Protein AF-A0A9Q4GC09-F1 (afdb_monomer_lite)

Foldseek 3Di:
DDDPPDDDPDDVVVVVVVVVVVVCVVVVVVVVVVVVVVVVVVPDDDDDDDDDDDDDDDDDDDDDDDDDDDDPDPDDDDALAQAALQPRHGPPDPDWDWDDDPNGIHTHPDVVSVVVCVVPVVNSVVQAPPSNYGGND

Radius of gyration: 25.52 Å; chains: 1; bounding box: 55×42×87 Å

Sequence (137 aa):
MLIIIKPGPGNLRSDILNKNKERYNTMKNLLVLTLFIMLSFSLGVNAQQKDKKQVSKSKVTTTVSSKEDKVQDVKEGKPFNKVCPVSGEDLEKDEMVLVAYNGKTYGLCCDKCTAKFKKDPAKYAARLNEDGTKYKK

Secondary structure (DSSP, 8-state):
-----PPP---HHHHHHHHHHHHHHHHHHHHHHHHHHHHHGGG--------------------------------S---S-SB-TTT--B--SS--EEEEETTEEEEESSHHHHHHHHHSHHHHHTTB-TTSSSB--

pLDDT: mean 74.12, std 20.55, range [23.88, 95.56]

Structure (mmCIF, N/CA/C/O backbone):
data_AF-A0A9Q4GC09-F1
#
_entry.id   AF-A0A9Q4GC09-F1
#
loop_
_atom_site.group_PDB
_atom_site.id
_atom_site.type_symbol
_atom_site.label_atom_id
_atom_site.label_alt_id
_atom_site.label_comp_id
_atom_site.label_asym_id
_atom_site.label_entity_id
_atom_site.label_seq_id
_atom_site.pdbx_PDB_ins_code
_atom_site.Cartn_x
_atom_site.Cartn_y
_atom_site.Cartn_z
_atom_site.occupancy
_atom_site.B_iso_or_equiv
_atom_site.auth_seq_id
_atom_site.auth_comp_id
_atom_site.auth_asym_id
_atom_site.auth_atom_id
_atom_site.pdbx_PDB_model_num
ATOM 1 N N . MET A 1 1 ? 25.677 11.098 61.279 1.00 52.47 1 MET A N 1
ATOM 2 C CA . MET A 1 1 ? 25.184 9.792 60.791 1.00 52.47 1 MET A CA 1
ATOM 3 C C . MET A 1 1 ? 23.951 10.063 59.932 1.00 52.47 1 MET A C 1
ATOM 5 O O . MET A 1 1 ? 22.881 10.275 60.481 1.00 52.47 1 MET A O 1
ATOM 9 N N . LEU A 1 2 ? 24.117 10.220 58.612 1.00 52.34 2 LEU A N 1
ATOM 10 C CA . LEU A 1 2 ? 22.994 10.492 57.702 1.00 52.34 2 LEU A CA 1
ATOM 11 C C . LEU A 1 2 ? 22.254 9.183 57.411 1.00 52.34 2 LEU A C 1
ATOM 13 O O . LEU A 1 2 ? 22.825 8.258 56.838 1.00 52.34 2 LEU A O 1
ATOM 17 N N . ILE A 1 3 ? 20.984 9.119 57.802 1.00 60.41 3 ILE A N 1
ATOM 18 C CA . ILE A 1 3 ? 20.085 8.017 57.463 1.00 60.41 3 ILE A CA 1
ATOM 19 C C . ILE A 1 3 ? 19.638 8.231 56.015 1.00 60.41 3 ILE A C 1
ATOM 21 O O . ILE A 1 3 ? 18.795 9.077 55.728 1.00 60.41 3 ILE A O 1
ATOM 25 N N . ILE A 1 4 ? 20.235 7.483 55.087 1.00 63.44 4 ILE A N 1
ATOM 26 C CA . ILE A 1 4 ? 19.767 7.416 53.701 1.00 63.44 4 ILE A CA 1
ATOM 27 C C . ILE A 1 4 ? 18.480 6.584 53.692 1.00 63.44 4 ILE A C 1
ATOM 29 O O . ILE A 1 4 ? 18.522 5.356 53.784 1.00 63.44 4 ILE A O 1
ATOM 33 N N . ILE A 1 5 ? 17.334 7.255 53.581 1.00 66.56 5 ILE A N 1
ATOM 34 C CA . ILE A 1 5 ? 16.039 6.622 53.314 1.00 66.56 5 ILE A CA 1
ATOM 35 C C . ILE A 1 5 ? 16.084 6.107 51.870 1.00 66.56 5 ILE A C 1
ATOM 37 O O . ILE A 1 5 ? 15.956 6.879 50.920 1.00 66.56 5 ILE A O 1
ATOM 41 N N . LYS A 1 6 ? 16.317 4.804 51.682 1.00 58.50 6 LYS A N 1
ATOM 42 C CA . LYS A 1 6 ? 16.138 4.169 50.370 1.00 58.50 6 LYS A CA 1
ATOM 43 C C . LYS A 1 6 ? 14.642 4.183 50.012 1.00 58.50 6 LYS A C 1
ATOM 45 O O . LYS A 1 6 ? 13.843 3.756 50.847 1.00 58.50 6 LYS A O 1
ATOM 50 N N . PRO A 1 7 ? 14.242 4.619 48.802 1.00 61.56 7 PRO A N 1
ATOM 51 C CA . PRO A 1 7 ? 12.861 4.482 48.356 1.00 61.56 7 PRO A CA 1
ATOM 52 C C . PRO A 1 7 ? 12.517 2.992 48.230 1.00 61.56 7 PRO A C 1
ATOM 54 O O . PRO A 1 7 ? 13.253 2.224 47.607 1.00 61.56 7 PRO A O 1
ATOM 57 N N . GLY A 1 8 ? 11.426 2.579 48.880 1.00 63.50 8 GLY A N 1
ATOM 58 C CA . GLY A 1 8 ? 10.933 1.203 48.841 1.00 63.50 8 GLY A CA 1
ATOM 59 C C . GLY A 1 8 ? 10.521 0.776 47.425 1.00 63.50 8 GLY A C 1
ATOM 60 O O . GLY A 1 8 ? 10.235 1.634 46.586 1.00 63.50 8 GLY A O 1
ATOM 61 N N . PRO A 1 9 ? 10.482 -0.536 47.135 1.00 61.84 9 PRO A N 1
ATOM 62 C CA . PRO A 1 9 ? 10.066 -1.039 45.832 1.00 61.84 9 PRO A CA 1
ATOM 63 C C . PRO A 1 9 ? 8.588 -0.698 45.607 1.00 61.84 9 PRO A C 1
ATOM 65 O O . PRO A 1 9 ? 7.692 -1.330 46.165 1.00 61.84 9 PRO A O 1
ATOM 68 N N . GLY A 1 10 ? 8.341 0.345 44.812 1.00 64.31 10 GLY A N 1
ATOM 69 C CA . GLY A 1 10 ? 7.010 0.713 44.345 1.00 64.31 10 GLY A CA 1
ATOM 70 C C . GLY A 1 10 ? 6.334 -0.471 43.653 1.00 64.31 10 GLY A C 1
ATOM 71 O O . GLY A 1 10 ? 6.973 -1.281 42.978 1.00 64.31 10 GLY A O 1
ATOM 72 N N . ASN A 1 11 ? 5.030 -0.600 43.873 1.00 65.06 11 ASN A N 1
ATOM 73 C CA . ASN A 1 11 ? 4.236 -1.766 43.515 1.00 65.06 11 ASN A CA 1
ATOM 74 C C . ASN A 1 11 ? 3.964 -1.782 41.997 1.00 65.06 11 ASN A C 1
ATOM 76 O O . ASN A 1 11 ? 2.904 -1.377 41.534 1.00 65.06 11 ASN A O 1
ATOM 80 N N . LEU A 1 12 ? 4.928 -2.274 41.214 1.00 61.75 12 LEU A N 1
ATOM 81 C CA . LEU A 1 12 ? 4.930 -2.318 39.740 1.00 61.75 12 LEU A CA 1
ATOM 82 C C . LEU A 1 12 ? 3.614 -2.843 39.120 1.00 61.75 12 LEU A C 1
ATOM 84 O O . LEU A 1 12 ? 3.238 -2.495 38.001 1.00 61.75 12 LEU A O 1
ATOM 88 N N . ARG A 1 13 ? 2.881 -3.675 39.867 1.00 63.50 13 ARG A N 1
ATOM 89 C CA . ARG A 1 13 ? 1.600 -4.263 39.467 1.00 63.50 13 ARG A CA 1
ATOM 90 C C . ARG A 1 13 ? 0.458 -3.242 39.380 1.00 63.50 13 ARG A C 1
ATOM 92 O O . ARG A 1 13 ? -0.388 -3.392 38.500 1.00 63.50 13 ARG A O 1
ATOM 99 N N . SER A 1 14 ? 0.416 -2.215 40.235 1.00 66.75 14 SER A N 1
ATOM 100 C CA . SER A 1 14 ? -0.632 -1.182 40.160 1.00 66.75 14 SER A CA 1
ATOM 101 C C . SER A 1 14 ? -0.428 -0.243 38.972 1.00 66.75 14 SER A C 1
ATOM 103 O O . SER A 1 14 ? -1.402 0.120 38.312 1.00 66.75 14 SER A O 1
ATOM 105 N N . ASP A 1 15 ? 0.824 0.067 38.634 1.00 66.31 15 ASP A N 1
ATOM 106 C CA . ASP A 1 15 ? 1.153 0.954 37.512 1.00 66.31 15 ASP A CA 1
ATOM 107 C C . ASP A 1 15 ? 0.814 0.310 36.159 1.00 66.31 15 ASP A C 1
ATOM 109 O O . ASP A 1 15 ? 0.259 0.958 35.269 1.00 66.31 15 ASP A O 1
ATOM 113 N N . ILE A 1 16 ? 1.061 -0.999 36.018 1.00 69.12 16 ILE A N 1
ATOM 114 C CA . ILE A 1 16 ? 0.709 -1.764 34.811 1.00 69.12 16 ILE A CA 1
ATOM 115 C C . ILE A 1 16 ? -0.815 -1.840 34.628 1.00 69.12 16 ILE A C 1
ATOM 117 O O . ILE A 1 16 ? -1.316 -1.648 33.518 1.00 69.12 16 ILE A O 1
ATOM 121 N N . LEU A 1 17 ? -1.572 -2.085 35.703 1.00 76.88 17 LEU A N 1
ATOM 122 C CA . LEU A 1 17 ? -3.037 -2.148 35.638 1.00 76.88 17 LEU A CA 1
ATOM 123 C C . LEU A 1 17 ? -3.655 -0.789 35.298 1.00 76.88 17 LEU A C 1
ATOM 125 O O . LEU A 1 17 ? -4.582 -0.735 34.487 1.00 76.88 17 LEU A O 1
ATOM 129 N N . ASN A 1 18 ? -3.122 0.303 35.856 1.00 78.44 18 ASN A N 1
ATOM 130 C CA . ASN A 1 18 ? -3.581 1.648 35.518 1.00 78.44 18 ASN A CA 1
ATOM 131 C C . ASN A 1 18 ? -3.293 1.979 34.045 1.00 78.44 18 ASN A C 1
ATOM 133 O O . ASN A 1 18 ? -4.185 2.425 33.326 1.00 78.44 18 ASN A O 1
ATOM 137 N N . LYS A 1 19 ? -2.096 1.634 33.550 1.00 78.25 19 LYS A N 1
ATOM 138 C CA . LYS A 1 19 ? -1.732 1.808 32.136 1.00 78.25 19 LYS A CA 1
ATOM 139 C C . LYS A 1 19 ? -2.645 1.005 31.206 1.00 78.25 19 LYS A C 1
ATOM 141 O O . LYS A 1 19 ? -3.077 1.523 30.181 1.00 78.25 19 LYS A O 1
ATOM 146 N N . ASN A 1 20 ? -3.000 -0.227 31.570 1.00 81.31 20 ASN A N 1
ATOM 147 C CA . ASN A 1 20 ? -3.935 -1.045 30.791 1.00 81.31 20 ASN A CA 1
ATOM 148 C C . ASN A 1 20 ? -5.364 -0.480 30.812 1.00 81.31 20 ASN A C 1
ATOM 150 O O . ASN A 1 20 ? -6.053 -0.526 29.794 1.00 81.31 20 ASN A O 1
ATOM 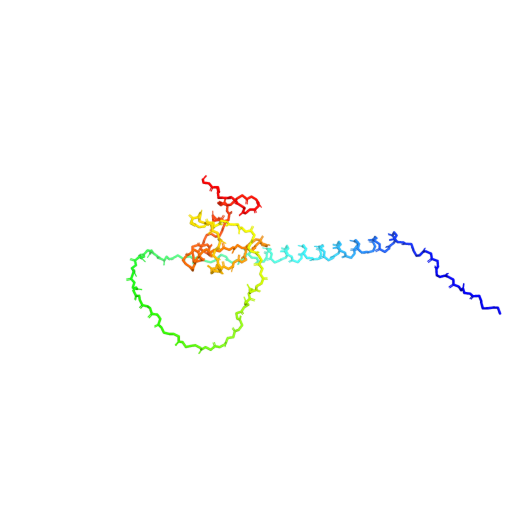154 N N . LYS A 1 21 ? -5.797 0.096 31.939 1.00 86.62 21 LYS A N 1
ATOM 155 C CA . LYS A 1 21 ? -7.102 0.756 32.079 1.00 86.62 21 LYS A CA 1
ATOM 156 C C . LYS A 1 21 ? -7.193 2.030 31.239 1.00 86.62 21 LYS A C 1
ATOM 158 O O . LYS A 1 21 ? -8.194 2.227 30.552 1.00 86.62 21 LYS A O 1
ATOM 163 N N . GLU A 1 22 ? -6.146 2.853 31.233 1.00 86.12 22 GLU A N 1
ATOM 164 C CA . GLU A 1 22 ? -6.071 4.021 30.350 1.00 86.12 22 GLU A CA 1
ATOM 165 C C . GLU A 1 22 ? -6.103 3.603 28.880 1.00 86.12 22 GLU A C 1
ATOM 167 O O . GLU A 1 22 ? -6.911 4.123 28.114 1.00 86.12 22 GLU A O 1
ATOM 172 N N . ARG A 1 23 ? -5.311 2.591 28.498 1.00 84.50 23 ARG A N 1
ATOM 173 C CA . ARG A 1 23 ? -5.307 2.050 27.129 1.00 84.50 23 ARG A CA 1
ATOM 174 C C . ARG A 1 23 ? -6.675 1.502 26.727 1.00 84.50 23 ARG A C 1
ATOM 176 O O . ARG A 1 23 ? -7.115 1.766 25.612 1.00 84.50 23 ARG A O 1
ATOM 183 N N . TYR A 1 24 ? -7.371 0.801 27.623 1.00 90.62 24 TYR A N 1
ATOM 184 C CA . TYR A 1 24 ? -8.732 0.324 27.377 1.00 90.62 24 TYR A CA 1
ATOM 185 C C . TYR A 1 24 ? -9.714 1.482 27.182 1.00 90.62 24 TYR A C 1
ATOM 187 O O . TYR A 1 24 ? -10.496 1.449 26.239 1.00 90.62 24 TYR A O 1
ATOM 195 N N . ASN A 1 25 ? -9.648 2.531 28.003 1.00 90.94 25 ASN A N 1
ATOM 196 C CA . ASN A 1 25 ? -10.531 3.689 27.864 1.00 90.94 25 ASN A CA 1
ATOM 197 C C . ASN A 1 25 ? -10.251 4.479 26.578 1.00 90.94 25 ASN A C 1
ATOM 199 O O . ASN A 1 25 ? -11.194 4.881 25.900 1.00 90.94 25 ASN A O 1
ATOM 203 N N . THR A 1 26 ? -8.983 4.643 26.185 1.00 89.75 26 THR A N 1
ATOM 204 C CA . THR A 1 26 ? -8.624 5.262 24.899 1.00 89.75 26 THR A CA 1
ATOM 205 C C . THR A 1 26 ? -9.140 4.434 23.721 1.00 89.75 26 THR A C 1
ATOM 207 O O . THR A 1 26 ? -9.771 4.982 22.820 1.00 89.75 26 THR A O 1
ATOM 210 N N . MET A 1 27 ? -8.935 3.112 23.743 1.00 90.44 27 MET A N 1
ATOM 211 C CA . MET A 1 27 ? -9.411 2.212 22.685 1.00 90.44 27 MET A CA 1
ATOM 212 C C . MET A 1 27 ? -10.940 2.148 22.633 1.00 90.44 27 MET A C 1
ATOM 214 O O . MET A 1 27 ? -11.519 2.184 21.551 1.00 90.44 27 MET A O 1
ATOM 218 N N . LYS A 1 28 ? -11.607 2.109 23.790 1.00 89.62 28 LYS A N 1
ATOM 219 C CA . LYS A 1 28 ? -13.069 2.108 23.904 1.00 89.62 28 LYS A CA 1
ATOM 220 C C . LYS A 1 28 ? -13.666 3.416 23.388 1.00 89.62 28 LYS A C 1
ATOM 222 O O . LYS A 1 28 ? -14.609 3.363 22.608 1.00 89.62 28 LYS A O 1
ATOM 227 N N . ASN A 1 29 ? -13.102 4.569 23.752 1.00 90.38 29 ASN A N 1
ATOM 228 C CA . ASN A 1 29 ? -13.564 5.867 23.254 1.00 90.38 29 ASN A CA 1
ATOM 229 C C . ASN A 1 29 ? -13.340 6.004 21.738 1.00 90.38 29 ASN A C 1
ATOM 231 O O . ASN A 1 29 ? -14.210 6.524 21.046 1.00 90.38 29 ASN A O 1
ATOM 235 N N . LEU A 1 30 ? -12.231 5.477 21.203 1.00 90.56 30 LEU A N 1
ATOM 236 C CA . LEU A 1 30 ? -11.969 5.440 19.759 1.00 90.56 30 LEU A CA 1
ATOM 237 C C . LEU A 1 30 ? -12.949 4.513 19.013 1.00 90.56 30 LEU A C 1
ATOM 239 O O . LEU A 1 30 ? -13.446 4.858 17.939 1.00 90.56 30 LEU A O 1
ATOM 243 N N . LEU A 1 31 ? -13.279 3.359 19.595 1.00 93.00 31 LEU A N 1
ATOM 244 C CA . LEU A 1 31 ? -14.252 2.419 19.034 1.00 93.00 31 LEU A CA 1
ATOM 245 C C . LEU A 1 31 ? -15.674 3.009 19.050 1.00 93.00 31 LEU A C 1
ATOM 247 O O . LEU A 1 31 ? -16.379 2.945 18.049 1.00 93.00 31 LEU A O 1
ATOM 251 N N . VAL A 1 32 ? -16.084 3.665 20.139 1.00 93.44 32 VAL A N 1
ATOM 252 C CA . VAL A 1 32 ? -17.390 4.348 20.220 1.00 93.44 32 VAL A CA 1
ATOM 253 C C . VAL A 1 32 ? -17.474 5.518 19.232 1.00 93.44 32 VAL A C 1
ATOM 255 O O . VAL A 1 32 ? -18.489 5.669 18.554 1.00 93.44 32 VAL A O 1
ATOM 258 N N . LEU A 1 33 ? -16.404 6.308 19.085 1.00 91.75 33 LEU A N 1
ATOM 259 C CA . LEU A 1 33 ? -16.358 7.427 18.138 1.00 91.75 33 LEU A CA 1
ATOM 260 C C . LEU A 1 33 ? -16.488 6.954 16.680 1.00 91.75 33 LEU A C 1
ATOM 262 O O . LEU A 1 33 ? -17.225 7.548 15.897 1.00 91.75 33 LEU A O 1
ATOM 266 N N . THR A 1 34 ? -15.813 5.862 16.318 1.00 90.12 34 THR A N 1
ATOM 267 C CA . THR A 1 34 ? -15.889 5.300 14.958 1.00 90.12 34 THR A CA 1
ATOM 268 C C . THR A 1 34 ? -17.257 4.691 14.644 1.00 90.12 34 THR A C 1
ATOM 270 O O . THR A 1 34 ? -17.744 4.860 13.526 1.00 90.12 34 THR A O 1
ATOM 273 N N . LEU A 1 35 ? -17.933 4.075 15.622 1.00 89.62 35 LEU A N 1
ATOM 274 C CA . LEU A 1 35 ? -19.315 3.600 15.462 1.00 89.62 35 LEU A CA 1
ATOM 275 C C . LEU A 1 35 ? -20.307 4.747 15.201 1.00 89.62 35 LEU A C 1
ATOM 277 O O . LEU A 1 35 ? -21.174 4.619 14.337 1.00 89.62 35 LEU A O 1
ATOM 281 N N . PHE A 1 36 ? -20.152 5.887 15.881 1.00 86.94 36 PHE A N 1
ATOM 282 C CA . PHE A 1 36 ? -20.988 7.074 15.648 1.00 86.94 36 PHE A CA 1
ATOM 283 C C . PHE A 1 36 ? -20.803 7.671 14.243 1.00 86.94 36 PHE A C 1
ATOM 285 O O . PHE A 1 36 ? -21.774 8.074 13.596 1.00 86.94 36 PHE A O 1
ATOM 292 N N . ILE A 1 37 ? -19.568 7.690 13.736 1.00 88.50 37 ILE A N 1
ATOM 293 C CA . ILE A 1 37 ? -19.266 8.186 12.385 1.00 88.50 37 ILE A CA 1
ATOM 294 C C . ILE A 1 37 ? -19.865 7.257 11.316 1.00 88.50 37 ILE A C 1
ATOM 296 O O . ILE A 1 37 ? -20.454 7.735 10.348 1.00 88.50 37 ILE A O 1
ATOM 300 N N . MET A 1 38 ? -19.776 5.937 11.502 1.00 80.50 38 MET A N 1
ATOM 301 C CA . MET A 1 38 ? -20.337 4.957 10.560 1.00 80.50 38 MET A CA 1
ATOM 302 C C . MET A 1 38 ? -21.869 5.001 10.500 1.00 80.50 38 MET A C 1
ATOM 304 O O . MET A 1 38 ? -22.445 4.876 9.419 1.00 80.50 38 MET A O 1
ATOM 308 N N . LEU A 1 39 ? -22.536 5.251 11.632 1.00 83.94 39 LEU A N 1
ATOM 309 C CA . LEU A 1 39 ? -23.994 5.399 11.672 1.00 83.94 39 LEU A CA 1
ATOM 310 C C . LEU A 1 39 ? -24.478 6.640 10.899 1.00 83.94 39 LEU A C 1
ATOM 312 O O . LEU A 1 39 ? -25.580 6.648 10.357 1.00 83.94 39 LEU A O 1
ATOM 316 N N . SER A 1 40 ? -23.628 7.661 10.783 1.00 74.81 40 SER A N 1
ATOM 317 C CA . SER A 1 40 ? -23.953 8.920 10.102 1.00 74.81 40 SER A CA 1
ATOM 318 C C . SER A 1 40 ? -23.871 8.821 8.570 1.00 74.81 40 SER A C 1
ATOM 320 O O . SER A 1 40 ? -24.481 9.623 7.867 1.00 74.81 40 SER A O 1
ATOM 322 N N . PHE A 1 41 ? -23.162 7.827 8.023 1.00 66.06 41 PHE A N 1
ATOM 323 C CA . PHE A 1 41 ? -22.935 7.696 6.575 1.00 66.06 41 PHE A CA 1
ATOM 324 C C . PHE A 1 41 ? -24.089 7.010 5.814 1.00 66.06 41 PHE A C 1
ATOM 326 O O . PHE A 1 41 ? -24.077 6.963 4.587 1.00 66.06 41 PHE A O 1
ATOM 333 N N . SER A 1 42 ? -25.109 6.503 6.518 1.00 67.75 42 SER A N 1
ATOM 334 C CA . SER A 1 42 ? -26.237 5.775 5.905 1.00 67.75 42 SER A CA 1
ATOM 335 C C . SER A 1 42 ? -27.403 6.664 5.439 1.00 67.75 42 SER A C 1
ATOM 337 O O . SER A 1 42 ? -28.342 6.152 4.837 1.00 67.75 42 SER A O 1
ATOM 339 N N . LEU A 1 43 ? -27.363 7.986 5.658 1.00 61.62 43 LEU A N 1
ATOM 340 C CA . LEU A 1 43 ? -28.444 8.915 5.269 1.00 61.62 43 LEU A CA 1
ATOM 341 C C . LEU A 1 43 ? -28.155 9.733 3.991 1.00 61.62 43 LEU A C 1
ATOM 343 O O . LEU A 1 43 ? -28.772 10.769 3.766 1.00 61.62 43 LEU A O 1
ATOM 347 N N . GLY A 1 44 ? -27.240 9.278 3.130 1.00 62.84 44 GLY A N 1
ATOM 348 C CA . GLY A 1 44 ? -26.825 10.003 1.922 1.00 62.84 44 GLY A CA 1
ATOM 349 C C . GLY A 1 44 ? -26.909 9.195 0.627 1.00 62.84 44 GLY A C 1
ATOM 350 O O . GLY A 1 44 ? -25.915 9.106 -0.086 1.00 62.84 44 GLY A O 1
ATOM 351 N N . VAL A 1 45 ? -28.067 8.609 0.304 1.00 55.78 45 VAL A N 1
ATOM 352 C CA . VAL A 1 45 ? -28.360 8.095 -1.048 1.00 55.78 45 VAL A CA 1
ATOM 353 C C . VAL A 1 45 ? -29.315 9.069 -1.738 1.00 55.78 45 VAL A C 1
ATOM 355 O O . VAL A 1 45 ? -30.502 9.094 -1.436 1.00 55.78 45 VAL A O 1
ATOM 358 N N . ASN A 1 46 ? -28.798 9.851 -2.686 1.00 61.97 46 ASN A N 1
ATOM 359 C CA . ASN A 1 46 ? -29.587 10.494 -3.738 1.00 61.97 46 ASN A CA 1
ATOM 360 C C . ASN A 1 46 ? -29.013 10.089 -5.107 1.00 61.97 46 ASN A C 1
ATOM 362 O O . ASN A 1 46 ? -27.814 9.862 -5.254 1.00 61.97 46 ASN A O 1
ATOM 366 N N . ALA A 1 47 ? -29.914 9.903 -6.067 1.00 58.66 47 ALA A N 1
ATOM 367 C CA . ALA A 1 47 ? -29.785 9.069 -7.261 1.00 58.66 47 ALA A CA 1
ATOM 368 C C . ALA A 1 47 ? -29.107 9.723 -8.502 1.00 58.66 47 ALA A C 1
ATOM 370 O O . ALA A 1 47 ? -29.049 10.943 -8.596 1.00 58.66 47 ALA A O 1
ATOM 371 N N . GLN A 1 48 ? -28.756 8.854 -9.484 1.00 52.56 48 GLN A N 1
ATOM 372 C CA . GLN A 1 48 ? -28.435 9.053 -10.935 1.00 52.56 48 GLN A CA 1
ATOM 373 C C . GLN A 1 48 ? -27.014 9.596 -11.278 1.00 52.56 48 GLN A C 1
ATOM 375 O O . GLN A 1 48 ? -26.692 10.712 -10.901 1.00 52.56 48 GLN A O 1
ATOM 380 N N . GLN A 1 49 ? -26.027 8.886 -11.878 1.00 63.28 49 GLN A N 1
ATOM 381 C CA . GLN A 1 49 ? -25.886 8.107 -13.150 1.00 63.28 49 GLN A CA 1
ATOM 382 C C . GLN A 1 49 ? -26.151 8.975 -14.413 1.00 63.28 49 GLN A C 1
ATOM 384 O O . GLN A 1 49 ? -27.204 9.587 -14.470 1.00 63.28 49 GLN A O 1
ATOM 389 N N . LYS A 1 50 ? -25.315 9.126 -15.466 1.00 48.44 50 LYS A N 1
ATOM 390 C CA . LYS A 1 50 ? -24.431 8.260 -16.302 1.00 48.44 50 LYS A CA 1
ATOM 391 C C . LYS A 1 50 ? -23.334 9.159 -16.964 1.00 48.44 50 LYS A C 1
ATOM 393 O O . LYS A 1 50 ? -23.491 10.368 -16.952 1.00 48.44 50 LYS A O 1
ATOM 398 N N . ASP A 1 51 ? -22.163 8.689 -17.426 1.00 48.62 51 ASP A N 1
ATOM 399 C CA . ASP A 1 51 ? -21.962 8.173 -18.797 1.00 48.62 51 ASP A CA 1
ATOM 400 C C . ASP A 1 51 ? -20.591 7.498 -19.076 1.00 48.62 51 ASP A C 1
ATOM 402 O O . ASP A 1 51 ? -19.606 7.633 -18.353 1.00 48.62 51 ASP A O 1
ATOM 406 N N . LYS A 1 52 ? -20.591 6.734 -20.177 1.00 46.56 52 LYS A N 1
ATOM 407 C CA . LYS A 1 52 ? -19.590 5.819 -20.768 1.00 46.56 52 LYS A CA 1
ATOM 408 C C . LYS A 1 52 ? -18.228 6.424 -21.192 1.00 46.56 52 LYS A C 1
ATOM 410 O O . LYS A 1 52 ? -18.170 7.455 -21.840 1.00 46.56 52 LYS A O 1
ATOM 415 N N . LYS A 1 53 ? -17.172 5.604 -21.014 1.00 44.38 53 LYS A N 1
ATOM 416 C CA . LYS A 1 53 ? -16.119 5.183 -21.985 1.00 44.38 53 LYS A CA 1
ATOM 417 C C . LYS A 1 53 ? -15.642 6.217 -23.029 1.00 44.38 53 LYS A C 1
ATOM 419 O O . LYS A 1 53 ? -16.378 6.442 -23.975 1.00 44.38 53 LYS A O 1
ATOM 424 N N . GLN A 1 54 ? -14.350 6.595 -23.000 1.00 38.06 54 GLN A N 1
ATOM 425 C CA . GLN A 1 54 ? -13.427 6.547 -24.159 1.00 38.06 54 GLN A CA 1
ATOM 426 C C . GLN A 1 54 ? -11.943 6.596 -23.742 1.00 38.06 54 GLN A C 1
ATOM 428 O O . GLN A 1 54 ? -11.523 7.336 -22.859 1.00 38.06 54 GLN A O 1
ATOM 433 N N . VAL A 1 55 ? -11.164 5.754 -24.418 1.00 43.25 55 VAL A N 1
ATOM 434 C CA . VAL A 1 55 ? -9.705 5.773 -24.506 1.00 43.25 55 VAL A CA 1
ATOM 435 C C . VAL A 1 55 ? -9.341 6.726 -25.641 1.00 43.25 55 VAL A C 1
ATOM 437 O O . VAL A 1 55 ? -9.735 6.463 -26.770 1.00 43.25 55 VAL A O 1
ATOM 440 N N . SER A 1 56 ? -8.526 7.750 -25.386 1.00 37.75 56 SER A N 1
ATOM 441 C CA . SER A 1 56 ? -7.784 8.447 -26.447 1.00 37.75 56 SER A CA 1
ATOM 442 C C . SER A 1 56 ? -6.573 9.199 -25.891 1.00 37.75 56 SER A C 1
ATOM 444 O O . SER A 1 56 ? -6.643 10.288 -25.337 1.00 37.75 56 SER A O 1
ATOM 446 N N . LYS A 1 57 ? -5.443 8.516 -26.046 1.00 34.56 57 LYS A N 1
ATOM 447 C CA . LYS A 1 57 ? -4.080 8.989 -26.303 1.00 34.56 57 LYS A CA 1
ATOM 448 C C . LYS A 1 57 ? -3.947 10.460 -26.758 1.00 34.56 57 LYS A C 1
ATOM 450 O O . LYS A 1 57 ? -4.313 10.790 -27.876 1.00 34.56 57 LYS A O 1
ATOM 455 N N . SER A 1 58 ? -3.267 11.270 -25.947 1.00 38.88 58 SER A N 1
ATOM 456 C CA . SER A 1 58 ? -2.449 12.423 -26.367 1.00 38.88 58 SER A CA 1
ATOM 457 C C . SER A 1 58 ? -1.289 12.506 -25.363 1.00 38.88 58 SER A C 1
ATOM 459 O O . SER A 1 58 ? -1.520 12.677 -24.173 1.00 38.88 58 SER A O 1
ATOM 461 N N . LYS A 1 59 ? -0.135 11.896 -25.652 1.00 42.66 59 LYS A N 1
ATOM 462 C CA . LYS A 1 59 ? 1.019 12.438 -26.392 1.00 42.66 59 LYS A CA 1
ATOM 463 C C . LYS A 1 59 ? 1.633 13.668 -25.695 1.00 42.66 59 LYS A C 1
ATOM 465 O O . LYS A 1 59 ? 1.143 14.764 -25.886 1.00 42.66 59 LYS A O 1
ATOM 470 N N . VAL A 1 60 ? 2.752 13.400 -24.999 1.00 36.19 60 VAL A N 1
ATOM 471 C CA . VAL A 1 60 ? 3.979 14.229 -24.877 1.00 36.19 60 VAL A CA 1
ATOM 472 C C . VAL A 1 60 ? 3.782 15.572 -24.159 1.00 36.19 60 VAL A C 1
ATOM 474 O O . VAL A 1 60 ? 3.096 16.446 -24.656 1.00 36.19 60 VAL A O 1
ATOM 477 N N . THR A 1 61 ? 4.208 15.740 -22.908 1.00 28.28 61 THR A N 1
ATOM 478 C CA . THR A 1 61 ? 5.581 15.891 -22.363 1.00 28.28 61 THR A CA 1
ATOM 479 C C . THR A 1 61 ? 5.712 17.324 -21.856 1.00 28.28 61 THR A C 1
ATOM 481 O O . THR A 1 61 ? 5.666 18.266 -22.631 1.00 28.28 61 THR A O 1
ATOM 484 N N . THR A 1 62 ? 5.868 17.413 -20.536 1.00 35.06 62 THR A N 1
ATOM 485 C CA . THR A 1 62 ? 6.741 18.322 -19.788 1.00 35.06 62 THR A CA 1
ATOM 486 C C . THR A 1 62 ? 6.823 19.782 -20.226 1.00 35.06 62 THR A C 1
ATOM 488 O O . THR A 1 62 ? 7.543 20.101 -21.161 1.00 35.06 62 THR A O 1
ATOM 491 N N . THR A 1 63 ? 6.316 20.661 -19.362 1.00 23.88 63 THR A N 1
ATOM 492 C CA . THR A 1 63 ? 7.137 21.732 -18.780 1.00 23.88 63 THR A CA 1
ATOM 493 C C . THR A 1 63 ? 6.571 22.155 -17.424 1.00 23.88 63 THR A C 1
ATOM 495 O O . THR A 1 63 ? 5.436 22.592 -17.283 1.00 23.88 63 THR A O 1
ATOM 498 N N . VAL A 1 64 ? 7.417 21.932 -16.422 1.00 41.44 64 VAL A N 1
ATOM 499 C CA . VAL A 1 64 ? 7.487 22.532 -15.087 1.00 41.44 64 VAL A CA 1
ATOM 500 C C . VAL A 1 64 ? 7.000 23.985 -14.992 1.00 41.44 64 VAL A C 1
ATOM 502 O O . VAL A 1 64 ? 7.419 24.819 -15.784 1.00 41.44 64 VAL A O 1
ATOM 505 N N . SER A 1 65 ? 6.229 24.302 -13.945 1.00 32.88 65 SER A N 1
ATOM 506 C CA . SER A 1 65 ? 6.477 25.470 -13.081 1.00 32.88 65 SER A CA 1
ATOM 507 C C . SER A 1 65 ? 5.582 25.424 -11.835 1.00 32.88 65 SER A C 1
ATOM 509 O O . SER A 1 65 ? 4.376 25.638 -11.896 1.00 32.88 65 SER A O 1
ATOM 511 N N . SER A 1 66 ? 6.213 25.051 -10.724 1.00 37.88 66 SER A N 1
ATOM 512 C CA . SER A 1 66 ? 6.175 25.714 -9.415 1.00 37.88 66 SER A CA 1
ATOM 513 C C . SER A 1 66 ? 4.899 26.452 -8.979 1.00 37.88 66 SER A C 1
ATOM 515 O O . SER A 1 66 ? 4.614 27.542 -9.471 1.00 37.88 66 SER A O 1
ATOM 517 N N . LYS A 1 67 ? 4.275 25.984 -7.890 1.00 38.66 67 LYS A N 1
ATOM 518 C CA . LYS A 1 67 ? 4.439 26.613 -6.560 1.00 38.66 67 LYS A CA 1
ATOM 519 C C . LYS A 1 67 ? 3.739 25.828 -5.448 1.00 38.66 67 LYS A C 1
ATOM 521 O O . LYS A 1 67 ? 2.741 25.155 -5.687 1.00 38.66 67 LYS A O 1
ATOM 526 N N . GLU A 1 68 ? 4.359 25.902 -4.274 1.00 41.28 68 GLU A N 1
ATOM 527 C CA . GLU A 1 68 ? 4.066 25.227 -3.009 1.00 41.28 68 GLU A CA 1
ATOM 528 C C . GLU A 1 68 ? 2.589 25.212 -2.573 1.00 41.28 68 GLU A C 1
ATOM 530 O O . GLU A 1 68 ? 1.926 26.240 -2.597 1.00 41.28 68 GLU A O 1
ATOM 535 N N . ASP A 1 69 ? 2.100 24.056 -2.094 1.00 35.06 69 ASP A N 1
ATOM 536 C CA . ASP A 1 69 ? 1.918 23.849 -0.646 1.00 35.06 69 ASP A CA 1
ATOM 537 C C . ASP A 1 69 ? 1.541 22.390 -0.276 1.00 35.06 69 ASP A C 1
ATOM 539 O O . ASP A 1 69 ? 0.540 21.825 -0.716 1.00 35.06 69 ASP A O 1
ATOM 543 N N . LYS A 1 70 ? 2.378 21.797 0.592 1.00 34.47 70 LYS A N 1
ATOM 544 C CA . LYS A 1 70 ? 2.159 20.611 1.452 1.00 34.47 70 LYS A CA 1
ATOM 545 C C . LYS A 1 70 ? 1.939 19.228 0.806 1.00 34.47 70 LYS A C 1
ATOM 547 O O . LYS A 1 70 ? 0.993 18.508 1.129 1.00 34.47 70 LYS A O 1
ATOM 552 N N . VAL A 1 71 ? 2.911 18.776 0.012 1.00 36.97 71 VAL A N 1
ATOM 553 C CA . VAL A 1 71 ? 3.101 17.345 -0.295 1.00 36.97 71 VAL A CA 1
ATOM 554 C C . VAL A 1 71 ? 3.861 16.697 0.863 1.00 36.97 71 VAL A C 1
ATOM 556 O O . VAL A 1 71 ? 5.000 17.063 1.137 1.00 36.97 71 VAL A O 1
ATOM 559 N N . GLN A 1 72 ? 3.228 15.749 1.560 1.00 35.28 72 GLN A N 1
ATOM 560 C CA . GLN A 1 72 ? 3.924 14.884 2.515 1.00 35.28 72 GLN A CA 1
ATOM 561 C C . GLN A 1 72 ? 4.809 13.918 1.733 1.00 35.28 72 GLN A C 1
ATOM 563 O O . GLN A 1 72 ? 4.404 12.837 1.312 1.00 35.28 72 GLN A O 1
ATOM 568 N N . ASP A 1 73 ? 6.013 14.411 1.497 1.00 46.94 73 ASP A N 1
ATOM 569 C CA . ASP A 1 73 ? 7.229 13.667 1.268 1.00 46.94 73 ASP A CA 1
ATOM 570 C C . ASP A 1 73 ? 7.368 12.609 2.376 1.00 46.94 73 ASP A C 1
ATOM 572 O O . ASP A 1 73 ? 7.586 12.929 3.541 1.00 46.94 73 ASP A O 1
ATOM 576 N N . VAL A 1 74 ? 7.157 11.341 2.026 1.00 45.06 74 VAL A N 1
ATOM 577 C CA . VAL A 1 74 ? 7.718 10.226 2.793 1.00 45.06 74 VAL A CA 1
ATOM 578 C C . VAL A 1 74 ? 8.917 9.744 1.989 1.00 45.06 74 VAL A C 1
ATOM 580 O O . VAL A 1 74 ? 8.881 8.692 1.347 1.00 45.06 74 VAL A O 1
ATOM 583 N N . LYS A 1 75 ? 9.963 10.574 1.945 1.00 54.59 75 LYS A N 1
ATOM 584 C CA . LYS A 1 75 ? 11.326 10.064 1.829 1.00 54.59 75 LYS A CA 1
ATOM 585 C C . LYS A 1 75 ? 11.675 9.439 3.180 1.00 54.59 75 LYS A C 1
ATOM 587 O O . LYS A 1 75 ? 11.218 9.897 4.215 1.00 54.59 75 LYS A O 1
ATOM 592 N N . GLU A 1 76 ? 12.431 8.350 3.133 1.00 58.53 76 GLU A N 1
ATOM 593 C CA . GLU A 1 76 ? 12.856 7.522 4.273 1.00 58.53 76 GLU A CA 1
ATOM 594 C C . GLU A 1 76 ? 11.835 6.490 4.787 1.00 58.53 76 GLU A C 1
ATOM 596 O O . GLU A 1 76 ? 11.265 6.568 5.872 1.00 58.53 76 GLU A O 1
ATOM 601 N N . GLY A 1 77 ? 11.703 5.405 4.026 1.00 65.81 77 GLY A N 1
ATOM 602 C CA . GLY A 1 77 ? 11.217 4.129 4.541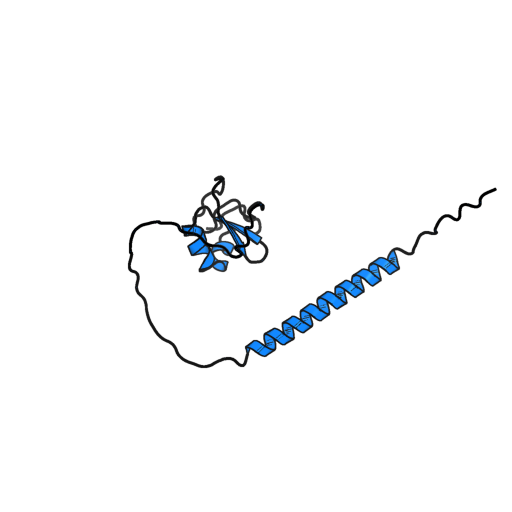 1.00 65.81 77 GLY A CA 1
ATOM 603 C C . GLY A 1 77 ? 11.587 2.996 3.592 1.00 65.81 77 GLY A C 1
ATOM 604 O O . GLY A 1 77 ? 11.420 3.128 2.383 1.00 65.81 77 GLY A O 1
ATOM 605 N N . LYS A 1 78 ? 12.097 1.869 4.108 1.00 83.31 78 LYS A N 1
ATOM 606 C CA . LYS A 1 78 ? 12.243 0.664 3.275 1.00 83.31 78 LYS A CA 1
ATOM 607 C C . LYS A 1 78 ? 10.854 0.253 2.770 1.00 83.31 78 LYS A C 1
ATOM 609 O O . LYS A 1 78 ? 9.920 0.221 3.579 1.00 83.31 78 LYS A O 1
ATOM 614 N N . PRO A 1 79 ? 10.697 -0.083 1.477 1.00 90.56 79 PRO A N 1
ATOM 615 C CA . PRO A 1 79 ? 9.458 -0.683 1.015 1.00 90.56 79 PRO A CA 1
ATOM 616 C C . PRO A 1 79 ? 9.236 -2.000 1.768 1.00 90.56 79 PRO A C 1
ATOM 618 O O . PRO A 1 79 ? 10.171 -2.754 2.039 1.00 90.56 79 PRO A O 1
ATOM 621 N N . PHE A 1 80 ? 7.982 -2.279 2.103 1.00 91.44 80 PHE A N 1
ATOM 622 C CA . PHE A 1 80 ? 7.555 -3.554 2.671 1.00 91.44 80 PHE A CA 1
ATOM 623 C C . PHE A 1 80 ? 7.809 -4.712 1.691 1.00 91.44 80 PHE A C 1
ATOM 625 O O . PHE A 1 80 ? 8.034 -5.843 2.109 1.00 91.44 80 PHE A O 1
ATOM 632 N N . ASN A 1 81 ? 7.787 -4.434 0.389 1.00 92.50 81 ASN A N 1
ATOM 633 C CA . ASN A 1 81 ? 7.941 -5.411 -0.675 1.00 92.50 81 ASN A CA 1
ATOM 634 C C . ASN A 1 81 ? 9.304 -5.335 -1.373 1.00 92.50 81 ASN A C 1
ATOM 636 O O . ASN A 1 81 ? 9.890 -4.265 -1.505 1.00 92.50 81 ASN A O 1
ATOM 640 N N . LYS A 1 82 ? 9.766 -6.485 -1.875 1.00 92.88 82 LYS A N 1
ATOM 641 C CA . LYS A 1 82 ? 10.966 -6.602 -2.725 1.00 92.88 82 LYS A CA 1
ATOM 642 C C . LYS A 1 82 ? 10.650 -6.619 -4.217 1.00 92.88 82 LYS A C 1
ATOM 644 O O . LYS A 1 82 ? 11.510 -6.299 -5.024 1.00 92.88 82 LYS A O 1
ATOM 649 N N . VAL A 1 83 ? 9.416 -6.972 -4.570 1.00 92.62 83 VAL A N 1
ATOM 650 C CA . VAL A 1 83 ? 8.955 -7.117 -5.954 1.00 92.62 83 VAL A CA 1
ATOM 651 C C . VAL A 1 83 ? 7.813 -6.143 -6.214 1.00 92.62 83 VAL A C 1
ATOM 653 O O . VAL A 1 83 ? 6.948 -5.943 -5.357 1.00 92.62 83 VAL A O 1
ATOM 656 N N . CYS A 1 84 ? 7.777 -5.543 -7.397 1.00 93.25 84 CYS A N 1
ATOM 657 C CA . CYS A 1 84 ? 6.719 -4.648 -7.830 1.00 93.25 84 CYS A CA 1
ATOM 658 C C . CYS A 1 84 ? 5.372 -5.404 -7.914 1.00 93.25 84 CYS A C 1
ATOM 660 O O . CYS A 1 84 ? 5.226 -6.299 -8.745 1.00 93.25 84 CYS A O 1
ATOM 662 N N . PRO A 1 85 ? 4.332 -5.026 -7.148 1.00 92.81 85 PRO A N 1
ATOM 663 C CA . PRO A 1 85 ? 3.021 -5.685 -7.168 1.00 92.81 85 PRO A CA 1
ATOM 664 C C . PRO A 1 85 ? 2.269 -5.529 -8.502 1.00 92.81 85 PRO A C 1
ATOM 666 O O . PRO A 1 85 ? 1.284 -6.223 -8.761 1.00 92.81 85 PRO A O 1
ATOM 669 N N . VAL A 1 86 ? 2.704 -4.599 -9.359 1.00 93.50 86 VAL A N 1
ATOM 670 C CA . VAL A 1 86 ? 2.069 -4.323 -10.653 1.00 93.50 86 VAL A CA 1
ATOM 671 C C . VAL A 1 86 ? 2.726 -5.107 -11.786 1.00 93.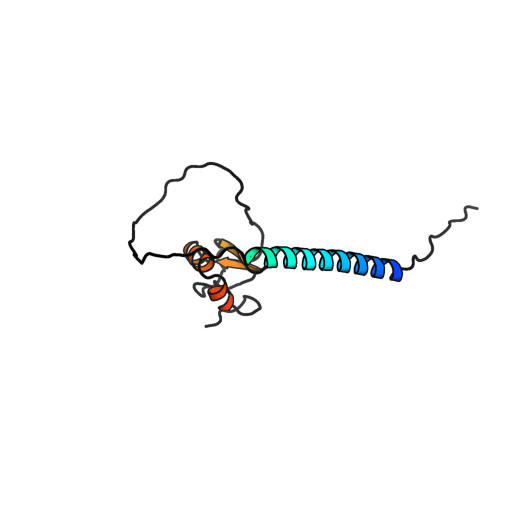50 86 VAL A C 1
ATOM 673 O O . VAL A 1 86 ? 1.998 -5.748 -12.548 1.00 93.50 86 VAL A O 1
ATOM 676 N N . SER A 1 87 ? 4.058 -5.032 -11.912 1.00 90.88 87 SER A N 1
ATOM 677 C CA . SER A 1 87 ? 4.821 -5.673 -12.996 1.00 90.88 87 SER A CA 1
ATOM 678 C C . SER A 1 87 ? 5.413 -7.032 -12.622 1.00 90.88 87 SER A C 1
ATOM 680 O O . SER A 1 87 ? 5.643 -7.835 -13.519 1.00 90.88 87 SER A O 1
ATOM 682 N N . GLY A 1 88 ? 5.619 -7.317 -11.334 1.00 90.44 88 GLY A N 1
ATOM 683 C CA . GLY A 1 88 ? 6.314 -8.522 -10.876 1.00 90.44 88 GLY A CA 1
ATOM 684 C C . GLY A 1 88 ? 7.841 -8.441 -10.980 1.00 90.44 88 GLY A C 1
ATOM 685 O O . GLY A 1 88 ? 8.500 -9.455 -10.800 1.00 90.44 88 GLY A O 1
ATOM 686 N N . GLU A 1 89 ? 8.396 -7.264 -11.275 1.00 88.75 89 GLU A N 1
ATOM 687 C CA . GLU A 1 89 ? 9.844 -7.031 -11.374 1.00 88.75 89 GLU A CA 1
ATOM 688 C C . GLU A 1 89 ? 10.451 -6.671 -10.015 1.00 88.75 89 GLU A C 1
ATOM 690 O O . GLU A 1 89 ? 9.793 -6.024 -9.197 1.00 88.75 89 GLU A O 1
ATOM 695 N N . ASP A 1 90 ? 11.713 -7.025 -9.793 1.00 89.75 90 ASP A N 1
ATOM 696 C CA . ASP A 1 90 ? 12.425 -6.706 -8.557 1.00 89.75 90 ASP A CA 1
ATOM 697 C C . ASP A 1 90 ? 12.673 -5.196 -8.387 1.00 89.75 90 ASP A C 1
ATOM 699 O O . ASP A 1 90 ? 12.943 -4.455 -9.338 1.00 89.75 90 ASP A O 1
ATOM 703 N N . LEU A 1 91 ? 12.573 -4.732 -7.141 1.00 87.56 91 LEU A N 1
ATOM 704 C CA . LEU A 1 91 ? 12.774 -3.340 -6.724 1.00 87.56 91 LEU A CA 1
ATOM 705 C C . LEU A 1 91 ? 14.223 -3.098 -6.282 1.00 87.56 91 LEU A C 1
ATOM 707 O O . LEU A 1 91 ? 14.473 -2.503 -5.239 1.00 87.56 91 LEU A O 1
ATOM 711 N N . GLU A 1 92 ? 15.183 -3.581 -7.067 1.00 74.62 92 GLU A N 1
ATOM 712 C CA . GLU A 1 92 ? 16.619 -3.348 -6.830 1.00 74.62 92 GLU A CA 1
ATOM 713 C C . GLU A 1 92 ? 17.080 -1.957 -7.287 1.00 74.62 92 GLU A C 1
ATOM 715 O O . GLU A 1 92 ? 18.239 -1.594 -7.123 1.00 74.62 92 GLU A O 1
ATOM 720 N N . LYS A 1 93 ? 16.178 -1.171 -7.880 1.00 69.62 93 LYS A N 1
ATOM 721 C CA . LYS A 1 93 ? 16.477 0.164 -8.392 1.00 69.62 93 LYS A CA 1
ATOM 722 C C . LYS A 1 93 ? 16.328 1.191 -7.277 1.00 69.62 93 LYS A C 1
ATOM 724 O O . LYS A 1 93 ? 15.309 1.207 -6.588 1.00 69.62 93 LYS A O 1
ATOM 729 N N . ASP A 1 94 ? 17.299 2.095 -7.185 1.00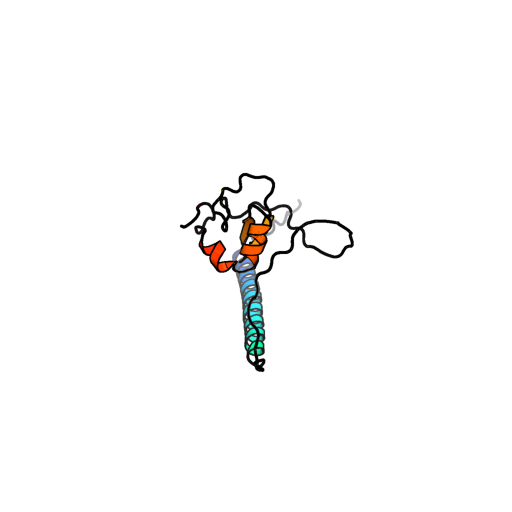 67.62 94 ASP A N 1
ATOM 730 C CA . ASP A 1 94 ? 17.242 3.248 -6.278 1.00 67.62 94 ASP A CA 1
ATOM 731 C C . ASP A 1 94 ? 16.060 4.177 -6.610 1.00 67.62 94 ASP A C 1
ATOM 733 O O . ASP A 1 94 ? 15.490 4.833 -5.739 1.00 67.62 94 ASP A O 1
ATOM 737 N N . GLU A 1 95 ? 15.628 4.176 -7.873 1.00 74.62 95 GLU A N 1
ATOM 738 C CA . GLU A 1 95 ? 14.468 4.920 -8.351 1.00 74.62 95 GLU A CA 1
ATOM 739 C C . GLU A 1 95 ? 13.188 4.083 -8.218 1.00 74.62 95 GLU A C 1
ATOM 741 O O . GLU A 1 95 ? 12.718 3.439 -9.160 1.00 74.62 95 GLU A O 1
ATOM 746 N N . MET A 1 96 ? 12.604 4.096 -7.021 1.00 86.31 96 MET A N 1
ATOM 747 C CA . MET A 1 96 ? 11.276 3.540 -6.760 1.00 86.31 96 MET A CA 1
ATOM 748 C C . MET A 1 96 ? 10.378 4.557 -6.062 1.00 86.31 96 MET A C 1
ATOM 750 O O . MET A 1 96 ? 10.825 5.397 -5.284 1.00 86.31 96 MET A O 1
ATOM 754 N N . VAL A 1 97 ? 9.078 4.453 -6.320 1.00 89.56 97 VAL A N 1
ATOM 755 C CA . VAL A 1 97 ? 8.068 5.318 -5.707 1.00 89.56 97 VAL A CA 1
ATOM 756 C C . VAL A 1 97 ? 7.388 4.563 -4.576 1.00 89.56 97 VAL A C 1
ATOM 758 O O . VAL A 1 97 ? 6.850 3.475 -4.787 1.00 89.56 97 VAL A O 1
ATOM 761 N N . LEU A 1 98 ? 7.394 5.145 -3.379 1.00 90.44 98 LEU A N 1
ATOM 762 C CA . LEU A 1 98 ? 6.752 4.578 -2.197 1.00 90.44 98 LEU A CA 1
ATOM 763 C C . LEU A 1 98 ? 5.295 5.047 -2.088 1.00 90.44 98 LEU A C 1
ATOM 765 O O . LEU A 1 98 ? 4.983 6.224 -2.269 1.00 90.44 98 LEU A O 1
ATOM 769 N N . VAL A 1 99 ? 4.390 4.120 -1.776 1.00 91.06 99 VAL A N 1
ATOM 770 C CA . VAL A 1 99 ? 2.955 4.375 -1.598 1.00 91.06 99 VAL A CA 1
ATOM 771 C C . VAL A 1 99 ? 2.461 3.668 -0.342 1.00 91.06 99 VAL A C 1
ATOM 773 O O . VAL A 1 99 ? 2.560 2.450 -0.227 1.00 91.06 99 VAL A O 1
ATOM 776 N N . ALA A 1 100 ? 1.874 4.412 0.593 1.00 91.31 100 ALA A N 1
ATOM 777 C CA . ALA A 1 100 ? 1.255 3.830 1.779 1.00 91.31 100 ALA A CA 1
ATOM 778 C C . ALA A 1 100 ? -0.134 3.245 1.459 1.00 91.31 100 ALA A C 1
ATOM 780 O O . ALA A 1 100 ? -0.981 3.915 0.866 1.00 91.31 100 ALA A O 1
ATOM 781 N N . TYR A 1 101 ? -0.385 2.002 1.871 1.00 92.50 101 TYR A N 1
ATOM 782 C CA . TYR A 1 101 ? -1.680 1.331 1.743 1.00 92.50 101 TYR A CA 1
ATOM 783 C C . TYR A 1 101 ? -1.865 0.285 2.853 1.00 92.50 101 TYR A C 1
ATOM 785 O O . TYR A 1 101 ? -0.969 -0.516 3.103 1.00 92.50 101 TYR A O 1
ATOM 793 N N . ASN A 1 102 ? -3.022 0.268 3.529 1.00 90.44 102 ASN A N 1
ATOM 794 C CA . ASN A 1 102 ? -3.313 -0.652 4.649 1.00 90.44 102 ASN A CA 1
ATOM 795 C C . ASN A 1 102 ? -2.210 -0.701 5.730 1.00 90.44 102 ASN A C 1
ATOM 797 O O . ASN A 1 102 ? -1.827 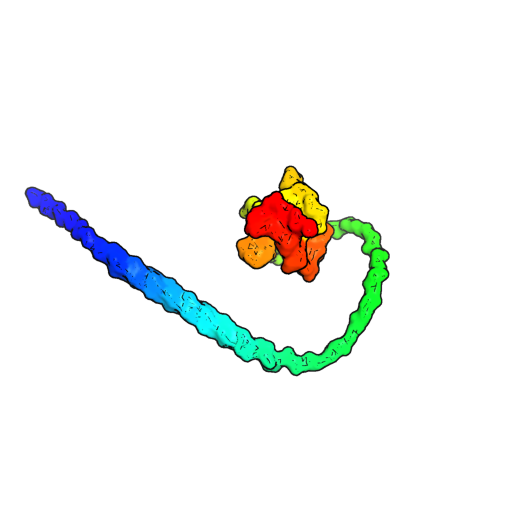-1.771 6.196 1.00 90.44 102 ASN A O 1
ATOM 801 N N . GLY A 1 103 ? -1.644 0.455 6.091 1.00 90.00 103 GLY A N 1
ATOM 802 C CA . GLY A 1 103 ? -0.577 0.539 7.099 1.00 90.00 103 GLY A CA 1
ATOM 803 C C . GLY A 1 103 ? 0.770 -0.059 6.669 1.00 90.00 103 GLY A C 1
ATOM 804 O O . GLY A 1 103 ? 1.670 -0.168 7.495 1.00 90.00 103 GLY A O 1
ATOM 805 N N . LYS A 1 104 ? 0.926 -0.439 5.393 1.00 90.94 104 LYS A N 1
ATOM 806 C CA . LYS A 1 104 ? 2.183 -0.903 4.790 1.00 90.94 104 LYS A CA 1
ATOM 807 C C . LYS A 1 104 ? 2.647 0.087 3.720 1.00 90.94 104 LYS A C 1
ATOM 809 O O . LYS A 1 104 ? 1.826 0.698 3.037 1.00 90.94 104 LYS A O 1
ATOM 814 N N . THR A 1 105 ? 3.958 0.211 3.538 1.00 92.44 105 THR A N 1
ATOM 815 C CA . THR A 1 105 ? 4.560 1.055 2.493 1.00 92.44 105 THR A CA 1
ATOM 816 C C . THR A 1 105 ? 4.965 0.193 1.307 1.00 92.44 105 THR A C 1
ATOM 818 O O . THR A 1 105 ? 5.894 -0.596 1.415 1.00 92.44 105 THR A O 1
ATOM 821 N N . TYR A 1 106 ? 4.290 0.329 0.173 1.00 92.38 106 TYR A N 1
ATOM 822 C CA . TYR A 1 106 ? 4.593 -0.415 -1.047 1.00 92.38 106 TYR A CA 1
ATOM 823 C C . TYR A 1 106 ? 5.532 0.384 -1.949 1.00 92.38 106 TYR A C 1
ATOM 825 O O . TYR A 1 106 ? 5.225 1.517 -2.308 1.00 92.38 106 TYR A O 1
ATOM 833 N N . GLY A 1 107 ? 6.648 -0.215 -2.348 1.00 93.44 107 GLY A N 1
ATOM 834 C CA . GLY A 1 107 ? 7.524 0.295 -3.397 1.00 93.44 107 GLY A CA 1
ATOM 835 C C . GLY A 1 107 ? 7.046 -0.133 -4.780 1.00 93.44 107 GLY A C 1
ATOM 836 O O . GLY A 1 107 ? 6.634 -1.280 -4.981 1.00 93.44 107 GLY A O 1
ATOM 837 N N . LEU A 1 108 ? 7.093 0.792 -5.736 1.00 93.62 108 LEU A N 1
ATOM 838 C CA . LEU A 1 108 ? 6.703 0.585 -7.129 1.00 93.62 108 LEU A CA 1
ATOM 839 C C . LEU A 1 108 ? 7.837 1.011 -8.063 1.00 93.62 108 LEU A C 1
ATOM 841 O O . LEU A 1 108 ? 8.449 2.055 -7.863 1.00 93.62 108 LEU A O 1
ATOM 845 N N . CYS A 1 109 ? 8.077 0.222 -9.114 1.00 92.31 109 CYS A N 1
ATOM 846 C CA . CYS A 1 109 ? 9.231 0.400 -10.002 1.00 92.31 109 CYS A CA 1
ATOM 847 C C . CYS A 1 109 ? 9.144 1.608 -10.953 1.00 92.31 109 CYS A C 1
ATOM 849 O O . CYS A 1 109 ? 10.122 1.917 -11.622 1.00 92.31 109 CYS A O 1
ATOM 851 N N . CYS A 1 110 ? 7.974 2.245 -11.095 1.00 90.12 110 CYS A N 1
ATOM 852 C CA . CYS A 1 110 ? 7.795 3.436 -11.929 1.00 90.12 110 CYS A CA 1
ATOM 853 C C . CYS A 1 110 ? 6.457 4.141 -11.658 1.00 90.12 110 CYS A C 1
ATOM 855 O O . CYS A 1 110 ? 5.507 3.543 -11.140 1.00 90.12 110 CYS A O 1
ATOM 857 N N . ASP A 1 111 ? 6.324 5.376 -12.142 1.00 90.12 111 ASP A N 1
ATOM 858 C CA . ASP A 1 111 ? 5.094 6.175 -12.026 1.00 90.12 111 ASP A CA 1
ATOM 859 C C . ASP A 1 111 ? 3.868 5.519 -12.665 1.00 90.12 111 ASP A C 1
ATOM 861 O O . ASP A 1 111 ? 2.743 5.641 -12.172 1.00 90.12 111 ASP A O 1
ATOM 865 N N . LYS A 1 112 ? 4.060 4.767 -13.756 1.00 91.44 112 LYS A N 1
ATOM 866 C CA . LYS A 1 112 ? 2.965 4.020 -14.396 1.00 91.44 112 LYS A CA 1
ATOM 867 C C . LYS A 1 112 ? 2.427 2.930 -13.471 1.00 91.44 112 LYS A C 1
ATOM 869 O O . LYS A 1 112 ? 1.217 2.692 -13.448 1.00 91.44 112 LYS A O 1
ATOM 874 N N . CYS A 1 113 ? 3.306 2.274 -12.714 1.00 92.94 113 CYS A N 1
ATOM 875 C CA . CYS A 1 113 ? 2.915 1.307 -11.696 1.00 92.94 113 CYS A CA 1
ATOM 876 C C . CYS A 1 113 ? 2.202 2.012 -10.543 1.00 92.94 113 CYS A C 1
ATOM 878 O O 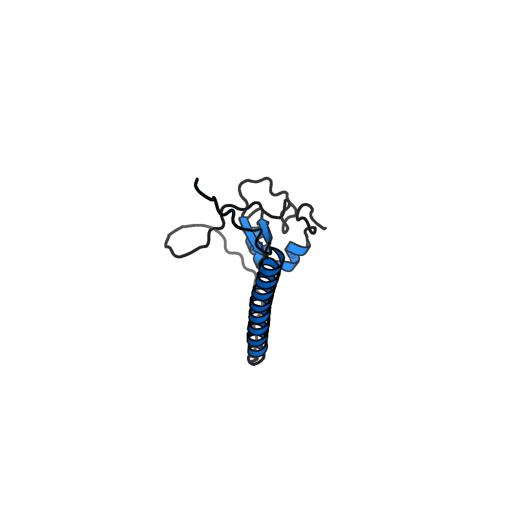. CYS A 1 113 ? 1.143 1.545 -10.134 1.00 92.94 113 CYS A O 1
ATOM 880 N N . THR A 1 114 ? 2.675 3.184 -10.118 1.00 91.81 114 THR A N 1
ATOM 881 C CA . THR A 1 114 ? 1.988 4.037 -9.132 1.00 91.81 114 THR A CA 1
ATOM 882 C C . THR A 1 114 ? 0.569 4.391 -9.547 1.00 91.81 114 THR A C 1
ATOM 884 O O . THR A 1 114 ? -0.367 4.200 -8.769 1.00 91.81 114 THR A O 1
ATOM 887 N N . ALA A 1 115 ? 0.368 4.822 -10.789 1.00 93.12 115 ALA A N 1
ATOM 888 C CA . ALA A 1 115 ? -0.959 5.138 -11.304 1.00 93.12 115 ALA A CA 1
ATOM 889 C C . ALA A 1 115 ? -1.889 3.911 -11.336 1.00 93.12 115 ALA A C 1
ATOM 891 O O . ALA A 1 115 ? -3.076 4.034 -11.042 1.00 93.12 115 ALA A O 1
ATOM 892 N N . LYS A 1 116 ? -1.372 2.722 -11.675 1.00 93.94 116 LYS A N 1
ATOM 893 C CA . LYS A 1 116 ? -2.152 1.472 -11.645 1.00 93.94 116 LYS A CA 1
ATOM 894 C C . LYS A 1 116 ? -2.475 1.039 -10.218 1.00 93.94 116 LYS A C 1
ATOM 896 O O . LYS A 1 116 ? -3.622 0.709 -9.940 1.00 93.94 116 LYS A O 1
ATOM 901 N N . PHE A 1 117 ? -1.494 1.088 -9.322 1.00 94.69 117 PHE A N 1
ATOM 902 C CA . PHE A 1 117 ? -1.662 0.722 -7.921 1.00 94.69 117 PHE A CA 1
ATOM 903 C C . PHE A 1 117 ? -2.694 1.617 -7.234 1.00 94.69 117 PHE A C 1
ATOM 905 O O . PHE A 1 117 ? -3.578 1.105 -6.567 1.00 94.69 117 PHE A O 1
ATOM 912 N N . LYS A 1 118 ? -2.661 2.934 -7.471 1.00 92.19 118 LYS A N 1
ATOM 913 C CA . LYS A 1 118 ? -3.656 3.874 -6.927 1.00 92.19 118 LYS A CA 1
ATOM 914 C C . LYS A 1 118 ? -5.085 3.620 -7.425 1.00 92.19 118 LYS A C 1
ATOM 916 O O . LYS A 1 118 ? -6.020 3.973 -6.720 1.00 92.19 118 LYS A O 1
ATOM 921 N N . LYS A 1 119 ? -5.261 3.025 -8.613 1.00 95.56 119 LYS A N 1
ATOM 922 C CA . LYS A 1 119 ? -6.590 2.677 -9.144 1.00 95.56 119 LYS A CA 1
ATOM 923 C C . LYS A 1 119 ? -7.202 1.482 -8.420 1.00 95.56 119 LYS A C 1
ATOM 925 O O . LYS A 1 119 ? -8.345 1.571 -8.004 1.00 95.56 119 LYS A O 1
ATOM 930 N N . ASP A 1 120 ? -6.433 0.405 -8.248 1.00 94.38 120 ASP A N 1
ATOM 931 C CA . ASP A 1 120 ? -6.915 -0.841 -7.632 1.00 94.38 120 ASP A CA 1
ATOM 932 C C . ASP A 1 120 ? -5.914 -1.402 -6.601 1.00 94.38 120 ASP A C 1
ATOM 934 O O . ASP A 1 120 ? -5.365 -2.493 -6.794 1.00 94.38 120 ASP A O 1
ATOM 938 N N . PRO A 1 121 ? -5.640 -0.700 -5.488 1.00 93.81 121 PRO A N 1
ATOM 939 C CA . PRO A 1 121 ? -4.539 -1.060 -4.593 1.00 93.81 121 PRO A CA 1
ATOM 940 C C . PRO A 1 121 ? -4.741 -2.429 -3.935 1.00 93.81 121 PRO A C 1
ATOM 942 O O . PRO A 1 121 ? -3.780 -3.179 -3.794 1.00 93.81 121 PRO A O 1
ATOM 945 N N . ALA A 1 122 ? -5.987 -2.815 -3.635 1.00 93.81 122 ALA A N 1
ATOM 946 C CA . ALA A 1 122 ? -6.321 -4.138 -3.100 1.00 93.81 122 ALA A CA 1
ATOM 947 C C . ALA A 1 122 ? -5.905 -5.271 -4.053 1.00 93.81 122 ALA A C 1
ATOM 949 O O . ALA A 1 122 ? -5.299 -6.256 -3.632 1.00 93.81 122 ALA A O 1
ATOM 950 N N . LYS A 1 123 ? -6.179 -5.106 -5.355 1.00 93.56 123 LYS A N 1
ATOM 951 C CA . LYS A 1 123 ? -5.863 -6.097 -6.392 1.00 93.56 123 LYS A CA 1
ATOM 952 C C . LYS A 1 123 ? -4.361 -6.317 -6.516 1.00 93.56 123 LYS A C 1
ATOM 954 O O . LYS A 1 123 ? -3.924 -7.451 -6.677 1.00 93.56 123 LYS A O 1
ATOM 959 N N . TYR A 1 124 ? -3.582 -5.238 -6.483 1.00 94.06 124 TYR A N 1
ATOM 960 C CA . TYR A 1 124 ? -2.131 -5.323 -6.635 1.00 94.06 124 TYR A CA 1
ATOM 961 C C . TYR A 1 124 ? -1.441 -5.733 -5.330 1.00 94.06 124 TYR A C 1
ATOM 963 O O . TYR A 1 124 ? -0.514 -6.533 -5.375 1.00 94.06 124 TYR A O 1
ATOM 971 N N . ALA A 1 125 ? -1.922 -5.287 -4.169 1.00 92.19 125 ALA A N 1
ATOM 972 C CA . ALA A 1 125 ? -1.421 -5.752 -2.876 1.00 92.19 125 ALA A CA 1
ATOM 973 C C . ALA A 1 125 ? -1.615 -7.270 -2.690 1.00 92.19 125 ALA A C 1
ATOM 975 O O . ALA A 1 125 ? -0.717 -7.942 -2.193 1.00 92.19 125 ALA A O 1
ATOM 976 N N . ALA A 1 126 ? -2.734 -7.831 -3.166 1.00 93.19 126 ALA A N 1
ATOM 977 C CA . ALA A 1 126 ? -3.001 -9.273 -3.115 1.00 93.19 126 ALA A CA 1
ATOM 978 C C . ALA A 1 126 ? -2.066 -10.125 -3.999 1.00 93.19 126 ALA A C 1
ATOM 980 O O . ALA A 1 126 ? -1.980 -11.339 -3.812 1.00 93.19 126 ALA A O 1
ATOM 981 N N . ARG A 1 127 ? -1.343 -9.506 -4.944 1.00 92.62 127 ARG A N 1
ATOM 982 C CA . ARG A 1 127 ? -0.327 -10.179 -5.775 1.00 92.62 127 ARG A CA 1
ATOM 983 C C . ARG A 1 127 ? 0.997 -10.379 -5.052 1.00 92.62 127 ARG A C 1
ATOM 985 O O . ARG A 1 127 ? 1.928 -10.921 -5.634 1.00 92.62 127 ARG A O 1
ATOM 992 N N . LEU A 1 128 ? 1.108 -9.941 -3.806 1.00 92.19 128 LEU A N 1
ATOM 993 C CA . LEU A 1 128 ? 2.266 -10.203 -2.969 1.00 92.19 128 LEU A CA 1
ATOM 994 C C . LEU A 1 128 ? 1.918 -11.232 -1.892 1.00 92.19 128 LEU A C 1
ATOM 996 O O . LEU A 1 128 ? 0.766 -11.388 -1.478 1.00 92.19 128 LEU A O 1
ATOM 1000 N N . ASN A 1 129 ? 2.927 -11.969 -1.437 1.00 91.00 129 ASN A N 1
ATOM 1001 C CA . ASN A 1 129 ? 2.812 -12.743 -0.206 1.00 91.00 129 ASN A CA 1
ATOM 1002 C C . ASN A 1 129 ? 2.720 -11.836 1.027 1.00 91.00 129 ASN A C 1
ATOM 1004 O O . ASN A 1 129 ? 2.940 -10.629 0.960 1.00 91.00 129 ASN A O 1
ATOM 1008 N N . GLU A 1 130 ? 2.397 -12.444 2.167 1.00 87.94 130 GLU A N 1
ATOM 1009 C CA . GLU A 1 130 ? 2.204 -11.740 3.441 1.00 87.94 130 GLU A CA 1
ATOM 1010 C C . GLU A 1 130 ? 3.449 -10.973 3.909 1.00 87.94 130 GLU A C 1
ATOM 1012 O O . GLU A 1 130 ? 3.312 -9.994 4.646 1.00 87.94 130 GLU A O 1
ATOM 1017 N N . ASP A 1 131 ? 4.628 -11.361 3.404 1.00 87.81 131 ASP A N 1
ATOM 1018 C CA . ASP A 1 131 ? 5.930 -10.740 3.673 1.00 87.81 131 ASP A CA 1
ATOM 1019 C C . ASP A 1 131 ? 6.405 -9.779 2.570 1.00 87.81 131 ASP A C 1
ATOM 1021 O O . ASP A 1 131 ? 7.481 -9.203 2.687 1.00 87.81 131 ASP A O 1
ATOM 1025 N N . GLY A 1 132 ? 5.672 -9.638 1.458 1.00 85.12 132 GLY A N 1
ATOM 1026 C CA . GLY A 1 132 ? 6.044 -8.738 0.355 1.00 85.12 132 GLY A CA 1
ATOM 1027 C C . GLY A 1 132 ? 7.284 -9.157 -0.453 1.00 85.12 132 GLY A C 1
ATOM 1028 O O . GLY A 1 132 ? 7.724 -8.430 -1.344 1.00 85.12 132 GLY A O 1
ATOM 1029 N N . THR A 1 133 ? 7.870 -10.316 -0.167 1.00 87.50 133 THR A N 1
ATOM 1030 C CA . THR A 1 133 ? 9.128 -10.788 -0.765 1.00 87.50 133 THR A CA 1
ATOM 1031 C C . THR A 1 133 ? 8.959 -11.540 -2.082 1.00 87.50 133 THR A C 1
ATOM 1033 O O . THR A 1 133 ? 9.934 -11.679 -2.813 1.00 87.50 133 THR A O 1
ATOM 1036 N N . LYS A 1 134 ? 7.758 -12.039 -2.391 1.00 88.81 134 LYS A N 1
ATOM 1037 C CA . LYS A 1 134 ? 7.473 -12.878 -3.561 1.00 88.81 134 LYS A CA 1
ATOM 1038 C C . LYS A 1 134 ? 6.189 -12.440 -4.259 1.00 88.81 134 LYS A C 1
ATOM 1040 O O . LYS A 1 134 ? 5.184 -12.135 -3.614 1.00 88.81 134 LYS A O 1
ATOM 1045 N N . TYR A 1 135 ? 6.215 -12.483 -5.588 1.00 91.50 135 TYR A N 1
ATOM 1046 C CA . TYR A 1 135 ? 5.038 -12.269 -6.422 1.00 91.50 135 TYR A CA 1
ATOM 1047 C C . TYR A 1 135 ? 4.191 -13.548 -6.496 1.00 91.50 135 TYR A C 1
ATOM 1049 O O . TYR A 1 135 ? 4.679 -14.610 -6.888 1.00 91.50 135 TYR A O 1
ATOM 1057 N N . LYS A 1 136 ? 2.916 -13.446 -6.114 1.00 87.88 136 LYS A N 1
ATOM 1058 C CA . LYS A 1 136 ? 1.892 -14.481 -6.274 1.00 87.88 136 LYS A CA 1
ATOM 1059 C C . LYS A 1 136 ? 1.288 -14.340 -7.671 1.00 87.88 136 LYS A C 1
ATOM 1061 O O . LYS A 1 136 ? 0.644 -13.333 -7.971 1.00 87.88 136 LYS A O 1
ATOM 1066 N N . LYS A 1 137 ? 1.559 -15.328 -8.523 1.00 70.94 137 LYS A N 1
ATOM 1067 C CA . LYS A 1 137 ? 1.033 -15.404 -9.887 1.00 70.94 137 LYS A CA 1
ATOM 1068 C C . LYS A 1 137 ? -0.362 -16.012 -9.911 1.00 70.94 137 LYS A C 1
ATOM 1070 O O . LYS A 1 137 ? -0.594 -16.946 -9.115 1.00 70.94 137 LYS A O 1
#